Protein AF-A0A968JSD3-F1 (afdb_monomer_lite)

Foldseek 3Di:
DDDDDDDDDDPDDPPPCPPDDDFDDLPPFAEDEFEDPPPVSVVVCVVCRVVSHHYDYDYQADDPVVLVVVVVVCVVPVDDDPSHD

pLDDT: mean 79.67, std 16.96, range [38.88, 98.44]

Secondary structure (DSSP, 8-state):
---------TT-----------PPP-TTSPEEEEE--SHHHHHHHHHHHHTT-EEEEE--SPPHHHHHHHHHHHHHH----TT--

Sequence (85 aa):
MNLHLEVYLKGEKVENAVPEFTYPDVHDKPVVAVIGAGPAGLFAALKLIELGLKPVIFERGKKVEERKNDIIKLEQNQVLNTDSN

Structure (mmCIF, N/CA/C/O backbone):
data_AF-A0A968JSD3-F1
#
_entry.id   AF-A0A968JSD3-F1
#
loop_
_atom_site.group_PDB
_atom_site.id
_atom_site.type_symbol
_atom_site.label_atom_id
_atom_site.label_alt_id
_atom_site.label_comp_id
_atom_site.label_asym_id
_atom_site.label_entity_id
_atom_site.label_seq_id
_atom_site.pdbx_PDB_ins_code
_atom_site.Cartn_x
_atom_site.Cartn_y
_atom_site.Cartn_z
_atom_site.occupancy
_atom_site.B_iso_or_equiv
_atom_site.auth_seq_id
_atom_site.auth_comp_id
_atom_site.auth_asym_id
_atom_site.auth_atom_id
_atom_site.pdbx_PDB_model_num
ATOM 1 N N . MET A 1 1 ? 22.837 15.505 8.647 1.00 44.91 1 MET A N 1
ATOM 2 C CA . MET A 1 1 ? 22.507 14.874 9.942 1.00 44.91 1 MET A CA 1
ATOM 3 C C . MET A 1 1 ? 21.221 15.524 10.418 1.00 44.91 1 MET A C 1
ATOM 5 O O . MET A 1 1 ? 21.255 16.709 10.716 1.00 44.91 1 MET A O 1
ATOM 9 N N . ASN A 1 2 ? 20.096 14.807 10.372 1.00 38.88 2 ASN A N 1
ATOM 10 C CA . ASN A 1 2 ? 18.797 15.341 10.793 1.00 38.88 2 ASN A CA 1
ATOM 11 C C . ASN A 1 2 ? 18.565 14.913 12.242 1.00 38.88 2 ASN A C 1
ATOM 13 O O . ASN A 1 2 ? 18.479 13.718 12.512 1.00 38.88 2 ASN A O 1
ATOM 17 N N . LEU A 1 3 ? 18.530 15.881 13.157 1.00 66.62 3 LEU A N 1
ATOM 18 C CA . LEU A 1 3 ? 18.314 15.662 14.585 1.00 66.62 3 LEU A CA 1
ATOM 19 C C . LEU A 1 3 ? 16.979 16.299 14.975 1.00 66.62 3 LEU A C 1
ATOM 21 O O . LEU A 1 3 ? 16.782 17.490 14.739 1.00 66.62 3 LEU A O 1
ATOM 25 N N . HIS A 1 4 ? 16.080 15.506 15.556 1.00 73.69 4 HIS A N 1
ATOM 26 C CA . HIS A 1 4 ? 14.839 15.989 16.153 1.00 73.69 4 HIS A CA 1
ATOM 27 C C . HIS A 1 4 ? 14.951 15.850 17.673 1.00 73.69 4 HIS A C 1
ATOM 29 O O . HIS A 1 4 ? 15.364 14.801 18.164 1.00 73.69 4 HIS A O 1
ATOM 35 N N . LEU A 1 5 ? 14.654 16.927 18.396 1.00 82.25 5 LEU A N 1
ATOM 36 C CA . LEU A 1 5 ? 14.733 17.010 19.851 1.00 82.25 5 LEU A CA 1
ATOM 37 C C . LEU A 1 5 ? 13.400 17.545 20.358 1.00 82.25 5 LEU A C 1
ATOM 39 O O . LEU A 1 5 ? 12.990 18.639 19.974 1.00 82.25 5 LEU A O 1
ATOM 43 N N . GLU A 1 6 ? 12.764 16.786 21.238 1.00 79.81 6 GLU A N 1
ATOM 44 C CA . GLU A 1 6 ? 11.593 17.226 21.987 1.00 79.81 6 GLU A CA 1
ATOM 45 C C . GLU A 1 6 ? 12.031 17.541 23.419 1.00 79.81 6 GLU A C 1
ATOM 47 O O . GLU A 1 6 ? 12.732 16.751 24.057 1.00 79.81 6 GLU A O 1
ATOM 52 N N . VAL A 1 7 ? 11.673 18.728 23.908 1.00 84.69 7 VAL A N 1
ATOM 53 C CA . VAL A 1 7 ? 12.063 19.224 25.232 1.00 84.69 7 VAL A CA 1
ATOM 54 C C . VAL A 1 7 ? 10.807 19.391 26.066 1.00 84.69 7 VAL A C 1
ATOM 56 O O . VAL A 1 7 ? 9.873 20.062 25.641 1.00 84.69 7 VAL A O 1
ATOM 59 N N . TYR A 1 8 ? 10.827 18.809 27.261 1.00 84.44 8 TYR A N 1
ATOM 60 C CA . TYR A 1 8 ? 9.707 18.812 28.196 1.00 84.44 8 TYR A CA 1
ATOM 61 C C . TYR A 1 8 ? 10.140 19.400 29.541 1.00 84.44 8 TYR A C 1
ATOM 63 O O . TYR A 1 8 ? 11.269 19.186 29.997 1.00 84.44 8 TYR A O 1
ATOM 71 N N . LEU A 1 9 ? 9.240 20.129 30.198 1.00 87.81 9 LEU A N 1
ATOM 72 C CA . LEU A 1 9 ? 9.442 20.646 31.549 1.00 87.81 9 LEU A CA 1
ATOM 73 C C . LEU A 1 9 ? 9.160 19.567 32.602 1.00 87.81 9 LEU A C 1
ATOM 75 O O . LEU A 1 9 ? 8.382 18.633 32.405 1.00 87.81 9 LEU A O 1
ATOM 79 N N . LYS A 1 10 ? 9.795 19.700 33.771 1.00 82.19 10 LYS A N 1
ATOM 80 C CA . LYS A 1 10 ? 9.639 18.752 34.881 1.00 82.19 10 LYS A CA 1
ATOM 81 C C . LYS A 1 10 ? 8.181 18.731 35.360 1.00 82.19 10 LYS A C 1
ATOM 83 O O . LYS A 1 10 ? 7.754 19.637 36.068 1.00 82.19 10 LYS A O 1
ATOM 88 N N . GLY A 1 11 ? 7.455 17.669 35.011 1.00 80.69 11 GLY A N 1
ATOM 89 C CA . GLY A 1 11 ? 6.047 17.471 35.372 1.00 80.69 11 GLY A CA 1
ATOM 90 C C . GLY A 1 11 ? 5.068 17.558 34.199 1.00 80.69 11 GLY A C 1
ATOM 91 O O . GLY A 1 11 ? 3.884 17.295 34.401 1.00 80.69 11 GLY A O 1
ATOM 92 N N . GLU A 1 12 ? 5.532 17.875 32.987 1.00 82.56 12 GLU A N 1
ATOM 93 C CA . GLU A 1 12 ? 4.700 17.748 31.790 1.00 82.56 12 GLU A CA 1
ATOM 94 C C . GLU A 1 12 ? 4.421 16.275 31.489 1.00 82.56 12 GLU A C 1
ATOM 96 O O . GLU A 1 12 ? 5.310 15.418 31.532 1.00 82.56 12 GLU A O 1
ATOM 101 N N . LYS A 1 13 ? 3.154 15.972 31.194 1.00 73.50 13 LYS A N 1
ATOM 102 C CA . LYS A 1 13 ? 2.790 14.677 30.633 1.00 73.50 13 LYS A CA 1
ATOM 103 C C . LYS A 1 13 ? 3.297 14.645 29.201 1.00 73.50 13 LYS A C 1
ATOM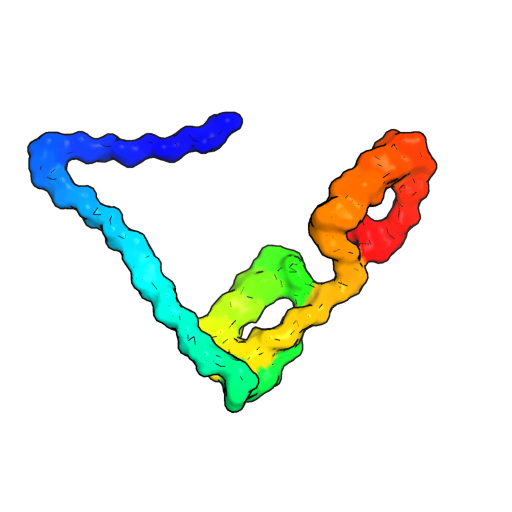 105 O O . LYS A 1 13 ? 2.807 15.382 28.353 1.00 73.50 13 LYS A O 1
ATOM 110 N N . VAL A 1 14 ? 4.266 13.776 28.955 1.00 74.12 14 VAL A N 1
ATOM 111 C CA . VAL A 1 14 ? 4.695 13.449 27.602 1.00 74.12 14 VAL A CA 1
ATOM 112 C C . VAL A 1 14 ? 3.583 12.619 26.971 1.00 74.12 14 VAL A C 1
ATOM 114 O O . VAL A 1 14 ? 3.466 11.420 27.233 1.00 74.12 14 VAL A O 1
ATOM 117 N N . GLU A 1 15 ? 2.728 13.258 26.177 1.00 69.75 15 GLU A N 1
ATOM 118 C CA . GLU A 1 15 ? 1.790 12.559 25.303 1.00 69.75 15 GLU A CA 1
ATOM 119 C C . GLU A 1 15 ? 2.573 11.961 24.130 1.00 69.75 15 GLU A C 1
ATOM 121 O O . GLU A 1 15 ? 2.475 12.400 22.990 1.00 69.75 15 GLU A O 1
ATOM 126 N N . ASN A 1 16 ? 3.357 10.916 24.408 1.00 63.56 16 ASN A N 1
ATOM 127 C CA . ASN A 1 16 ? 3.829 9.992 23.381 1.00 63.56 16 ASN A CA 1
ATOM 128 C C . ASN A 1 16 ? 2.633 9.150 22.922 1.00 63.56 16 ASN A C 1
ATOM 130 O O . ASN A 1 16 ? 2.574 7.941 23.156 1.00 63.56 16 ASN A O 1
ATOM 134 N N . ALA A 1 17 ? 1.634 9.793 22.323 1.00 63.19 17 ALA A N 1
ATOM 135 C CA . ALA A 1 17 ? 0.594 9.092 21.604 1.00 63.19 17 ALA A CA 1
ATOM 136 C C . ALA A 1 17 ? 1.241 8.573 20.321 1.00 63.19 17 ALA A C 1
ATOM 138 O O . ALA A 1 17 ? 1.201 9.224 19.282 1.00 63.19 17 ALA A O 1
ATOM 139 N N . VAL A 1 18 ? 1.899 7.414 20.407 1.00 66.62 18 VAL A N 1
ATOM 140 C CA . VAL A 1 18 ? 2.198 6.634 19.209 1.00 66.62 18 VAL A CA 1
ATOM 141 C C . VAL A 1 18 ? 0.834 6.336 18.591 1.00 66.62 18 VAL A C 1
ATOM 143 O O . VAL A 1 18 ? 0.017 5.699 19.262 1.00 66.62 18 VAL A O 1
ATOM 146 N N . PRO A 1 19 ? 0.531 6.833 17.380 1.00 70.94 19 PRO A N 1
ATOM 147 C CA . PRO A 1 19 ? -0.746 6.536 16.762 1.00 70.94 19 PRO A CA 1
ATOM 148 C C . PRO A 1 19 ? -0.885 5.019 16.645 1.00 70.94 19 PRO A C 1
ATOM 150 O O . PRO A 1 19 ? -0.012 4.340 16.100 1.00 70.94 19 PRO A O 1
ATOM 153 N N . GLU A 1 20 ? -1.959 4.478 17.213 1.00 75.31 20 GLU A N 1
ATOM 154 C CA . GLU A 1 20 ? -2.263 3.060 17.100 1.00 75.31 20 GLU A CA 1
ATOM 155 C C . GLU A 1 20 ? -2.787 2.809 15.685 1.00 75.31 20 GLU A C 1
ATOM 157 O O . GLU A 1 20 ? -3.905 3.185 15.330 1.00 75.31 20 GLU A O 1
ATOM 162 N N . PHE A 1 21 ? -1.942 2.227 14.838 1.00 77.88 21 PHE A N 1
ATOM 163 C CA . PHE A 1 21 ? -2.322 1.880 13.477 1.00 77.88 21 PHE A CA 1
ATOM 164 C C . PHE A 1 21 ? -2.914 0.473 13.452 1.00 77.88 21 PHE A C 1
ATOM 166 O O . PHE A 1 21 ? -2.191 -0.520 13.530 1.00 77.88 21 PHE A O 1
ATOM 173 N N . THR A 1 22 ? -4.235 0.375 13.318 1.00 83.19 22 THR A N 1
ATOM 174 C CA . THR A 1 22 ? -4.906 -0.904 13.059 1.00 83.19 22 THR A CA 1
ATOM 175 C C . THR A 1 22 ? -5.165 -1.050 11.564 1.00 83.19 22 THR A C 1
ATOM 177 O O . THR A 1 22 ? -6.041 -0.390 11.009 1.00 83.19 22 THR A O 1
ATOM 180 N N . TYR A 1 23 ? -4.413 -1.929 10.905 1.00 86.38 23 TYR A N 1
ATOM 181 C CA . TYR A 1 23 ? -4.649 -2.278 9.505 1.00 86.38 23 TYR A CA 1
ATOM 182 C C . TYR A 1 23 ? -5.480 -3.562 9.432 1.00 86.38 23 TYR A C 1
ATOM 184 O O . TYR A 1 23 ? -5.050 -4.583 9.975 1.00 86.38 23 TYR A O 1
ATOM 192 N N . PRO A 1 24 ? -6.666 -3.543 8.801 1.00 90.94 24 PRO A N 1
ATOM 193 C CA . PRO A 1 24 ? -7.469 -4.748 8.659 1.00 90.94 24 PRO A CA 1
ATOM 194 C C . PRO A 1 24 ? -6.785 -5.743 7.716 1.00 90.94 24 PRO A C 1
ATOM 196 O O . PRO A 1 24 ? -6.121 -5.350 6.755 1.00 90.94 24 PRO A O 1
ATOM 199 N N . ASP A 1 25 ? -6.999 -7.038 7.950 1.00 95.06 25 ASP A N 1
ATOM 200 C CA . ASP A 1 25 ? -6.652 -8.049 6.954 1.00 95.06 25 ASP A CA 1
ATOM 201 C C . ASP A 1 25 ? -7.583 -7.904 5.742 1.00 95.06 25 ASP A C 1
ATOM 203 O O . ASP A 1 25 ? -8.814 -7.999 5.844 1.00 95.06 25 ASP A O 1
ATOM 207 N N . VAL A 1 26 ? -6.975 -7.635 4.588 1.00 97.19 26 VAL A N 1
ATOM 208 C CA . VAL A 1 26 ? -7.668 -7.425 3.319 1.00 97.19 26 VAL A CA 1
ATOM 209 C C . VAL A 1 26 ? -7.481 -8.579 2.330 1.00 97.19 26 VAL A C 1
ATOM 211 O O . VAL A 1 26 ? -7.843 -8.434 1.166 1.00 97.19 26 VAL A O 1
ATOM 214 N N . HIS A 1 27 ? -6.939 -9.733 2.745 1.00 95.81 27 HIS A N 1
ATOM 215 C CA . HIS A 1 27 ? -6.608 -10.835 1.831 1.00 95.81 27 HIS A CA 1
ATOM 216 C C . HIS A 1 27 ? -7.781 -11.293 0.943 1.00 95.81 27 HIS A C 1
ATOM 218 O O . HIS A 1 27 ? -7.574 -11.530 -0.251 1.00 95.81 27 HIS A O 1
ATOM 224 N N . ASP A 1 28 ? -8.997 -11.338 1.495 1.00 96.88 28 ASP A N 1
ATOM 225 C CA . ASP A 1 28 ? -10.224 -11.784 0.810 1.00 96.88 28 ASP A CA 1
ATOM 226 C C . ASP A 1 28 ? -11.164 -10.629 0.420 1.00 96.88 28 ASP A C 1
ATOM 228 O O . ASP A 1 28 ? -12.362 -10.815 0.191 1.00 96.88 28 ASP A O 1
ATOM 232 N N . LYS A 1 29 ? -10.648 -9.397 0.383 1.00 97.75 29 LYS A N 1
ATOM 233 C CA . LYS A 1 29 ? -11.429 -8.196 0.056 1.00 97.75 29 LYS A CA 1
ATOM 234 C C . LYS A 1 29 ? -11.389 -7.877 -1.444 1.00 97.75 29 LYS A C 1
ATOM 236 O O . LYS A 1 29 ? -10.517 -8.383 -2.156 1.00 97.75 29 LYS A O 1
ATOM 241 N N . PRO A 1 30 ? -12.307 -7.023 -1.945 1.00 98.25 30 PRO A N 1
ATOM 242 C CA . PRO A 1 30 ? -12.304 -6.603 -3.342 1.00 98.25 30 PRO A CA 1
ATOM 243 C C . PRO A 1 30 ? -10.947 -6.039 -3.774 1.00 98.25 30 PRO A C 1
ATOM 245 O O . PRO A 1 30 ? -10.343 -5.225 -3.072 1.00 98.25 30 PRO A O 1
ATOM 248 N N . VAL A 1 31 ? -10.480 -6.495 -4.936 1.00 98.31 31 VAL A N 1
ATOM 249 C CA . VAL A 1 31 ? -9.163 -6.152 -5.477 1.00 98.31 31 VAL A CA 1
ATOM 250 C C . VAL A 1 31 ? -9.202 -4.799 -6.177 1.00 98.31 31 VAL A C 1
ATOM 252 O O . VAL A 1 31 ? -10.093 -4.536 -6.983 1.00 98.31 31 VAL A O 1
ATOM 255 N N . VAL A 1 32 ? -8.189 -3.971 -5.921 1.00 98.44 32 VAL A N 1
ATOM 256 C CA . VAL A 1 32 ? -7.957 -2.701 -6.615 1.00 98.44 32 VAL A CA 1
ATOM 257 C C . VAL A 1 32 ? -6.540 -2.685 -7.176 1.00 98.44 32 VAL A C 1
ATOM 259 O O . VAL A 1 32 ? -5.569 -2.852 -6.440 1.00 98.44 32 VAL A O 1
ATOM 262 N N . ALA A 1 33 ? -6.412 -2.480 -8.486 1.00 98.19 33 ALA A N 1
ATOM 263 C CA . ALA A 1 33 ? -5.113 -2.356 -9.135 1.00 98.19 33 ALA A CA 1
ATOM 264 C C . ALA A 1 33 ? -4.531 -0.950 -8.921 1.00 98.19 33 ALA A C 1
ATOM 266 O O . ALA A 1 33 ? -5.206 0.052 -9.156 1.00 98.19 33 ALA A O 1
ATOM 267 N N . VAL A 1 34 ? -3.263 -0.884 -8.521 1.00 97.88 34 VAL A N 1
ATOM 268 C CA . VAL A 1 34 ? -2.483 0.351 -8.397 1.00 97.88 34 VAL A CA 1
ATOM 269 C C . VAL A 1 34 ? -1.316 0.270 -9.375 1.00 97.88 34 VAL A C 1
ATOM 271 O O . VAL A 1 34 ? -0.532 -0.675 -9.327 1.00 97.88 34 VAL A O 1
ATOM 274 N N . ILE A 1 35 ? -1.204 1.244 -10.277 1.00 97.31 35 ILE A N 1
ATOM 275 C CA . ILE A 1 35 ? -0.120 1.299 -11.264 1.00 97.31 35 ILE A CA 1
ATOM 276 C C . ILE A 1 35 ? 0.940 2.292 -10.778 1.00 97.31 35 ILE A C 1
ATOM 278 O O . ILE A 1 35 ? 0.659 3.478 -10.617 1.00 97.31 35 ILE A O 1
ATOM 282 N N . GLY A 1 36 ? 2.150 1.790 -10.553 1.00 94.44 36 GLY A N 1
ATOM 283 C CA . GLY A 1 36 ? 3.294 2.492 -9.983 1.00 94.44 36 GLY A CA 1
ATOM 284 C C . GLY A 1 36 ? 3.490 2.191 -8.492 1.00 94.44 36 GLY A C 1
ATOM 285 O O . GLY A 1 36 ? 2.553 2.268 -7.700 1.00 94.44 36 GLY A O 1
ATOM 286 N N . ALA A 1 37 ? 4.731 1.906 -8.097 1.00 94.19 37 ALA A N 1
ATOM 287 C CA . ALA A 1 37 ? 5.179 1.725 -6.712 1.00 94.19 37 ALA A CA 1
ATOM 288 C C . ALA A 1 37 ? 6.012 2.920 -6.207 1.00 94.19 37 ALA A C 1
ATOM 290 O O . ALA A 1 37 ? 6.828 2.791 -5.295 1.00 94.19 37 ALA A O 1
ATOM 291 N N . GLY A 1 38 ? 5.807 4.102 -6.795 1.00 91.75 38 GLY A N 1
ATOM 292 C CA . GLY A 1 38 ? 6.318 5.362 -6.258 1.00 91.75 38 GLY A CA 1
ATOM 293 C C . GLY A 1 38 ? 5.559 5.822 -5.001 1.00 91.75 38 GLY A C 1
ATOM 294 O O . GLY A 1 38 ? 4.595 5.175 -4.580 1.00 91.75 38 GLY A O 1
ATOM 295 N N . PRO A 1 39 ? 5.920 6.985 -4.425 1.00 95.06 39 PRO A N 1
ATOM 296 C CA . PRO A 1 39 ? 5.298 7.493 -3.198 1.00 95.06 39 PRO A CA 1
ATOM 297 C C . PRO A 1 39 ? 3.768 7.586 -3.276 1.00 95.06 39 PRO A C 1
ATOM 299 O O . PRO A 1 39 ? 3.076 7.177 -2.348 1.00 95.06 39 PRO A O 1
ATOM 302 N N . ALA A 1 40 ? 3.232 8.056 -4.407 1.00 95.62 40 ALA A N 1
ATOM 303 C CA . ALA A 1 40 ? 1.789 8.164 -4.614 1.00 95.62 40 ALA A CA 1
ATOM 304 C C . ALA A 1 40 ? 1.090 6.794 -4.664 1.00 95.62 40 ALA A C 1
ATOM 306 O O . ALA A 1 40 ? 0.031 6.630 -4.063 1.00 95.62 40 ALA A O 1
ATOM 307 N N . GLY A 1 41 ? 1.683 5.804 -5.340 1.00 97.06 41 GLY A N 1
ATOM 308 C CA . GLY A 1 41 ? 1.111 4.460 -5.456 1.00 97.06 41 GLY A CA 1
ATOM 309 C C . GLY A 1 41 ? 1.132 3.698 -4.133 1.00 97.06 41 GLY A C 1
ATOM 310 O O . GLY A 1 41 ? 0.134 3.093 -3.745 1.00 97.06 41 GLY A O 1
ATOM 311 N N . LEU A 1 42 ? 2.230 3.804 -3.383 1.00 97.00 42 LEU A N 1
ATOM 312 C CA . LEU A 1 42 ? 2.333 3.216 -2.047 1.00 97.00 42 LEU A CA 1
ATOM 313 C C . LEU A 1 42 ? 1.353 3.867 -1.064 1.00 97.00 42 LEU A C 1
ATOM 315 O O . LEU A 1 42 ? 0.691 3.165 -0.302 1.00 97.00 42 LEU A O 1
ATOM 319 N N . PHE A 1 43 ? 1.201 5.192 -1.117 1.00 96.75 43 PHE A N 1
ATOM 320 C CA . PHE A 1 43 ? 0.226 5.892 -0.285 1.00 96.75 43 PHE A CA 1
ATOM 321 C C . PHE A 1 43 ? -1.219 5.533 -0.661 1.00 96.75 43 PHE A C 1
ATOM 323 O O . PHE A 1 43 ? -2.053 5.316 0.216 1.00 96.75 43 PHE A O 1
ATOM 330 N N . ALA A 1 44 ? -1.514 5.395 -1.957 1.00 97.62 44 ALA A N 1
ATOM 331 C CA . ALA A 1 44 ? -2.812 4.914 -2.418 1.00 97.62 44 ALA A CA 1
ATOM 332 C C . ALA A 1 44 ? -3.099 3.492 -1.911 1.00 97.62 44 ALA A C 1
ATOM 334 O O . ALA A 1 44 ? -4.189 3.238 -1.407 1.00 97.62 44 ALA A O 1
ATOM 335 N N . ALA A 1 45 ? -2.122 2.583 -1.977 1.00 97.69 45 ALA A N 1
ATOM 336 C CA . ALA A 1 45 ? -2.260 1.225 -1.455 1.00 97.69 45 ALA A CA 1
ATOM 337 C C . ALA A 1 45 ? -2.529 1.205 0.057 1.00 97.69 45 ALA A C 1
ATOM 339 O O . ALA A 1 45 ? -3.437 0.506 0.502 1.00 97.69 45 ALA A O 1
ATOM 340 N N . LEU A 1 46 ? -1.806 2.019 0.833 1.00 96.12 46 LEU A N 1
ATOM 341 C CA . LEU A 1 46 ? -2.070 2.191 2.262 1.00 96.12 46 LEU A CA 1
ATOM 342 C C . LEU A 1 46 ? -3.511 2.654 2.501 1.00 96.12 46 LEU A C 1
ATOM 344 O O . LEU A 1 46 ? -4.229 2.059 3.304 1.00 96.12 46 LEU A O 1
ATOM 348 N N . LYS A 1 47 ? -3.969 3.663 1.749 1.00 95.94 47 LYS A N 1
ATOM 349 C CA . LYS A 1 47 ? -5.328 4.179 1.909 1.00 95.94 47 LYS A CA 1
ATOM 350 C C . LYS A 1 47 ? -6.398 3.155 1.529 1.00 95.94 47 LYS A C 1
ATOM 352 O O . LYS A 1 47 ? -7.446 3.107 2.162 1.00 95.94 47 LYS A O 1
ATOM 357 N N . LEU A 1 48 ? -6.134 2.315 0.530 1.00 97.19 48 LEU A N 1
ATOM 358 C CA . LEU A 1 48 ? -7.018 1.212 0.148 1.00 97.19 48 LEU A CA 1
ATOM 359 C C . LEU A 1 48 ? -7.138 0.166 1.264 1.00 97.19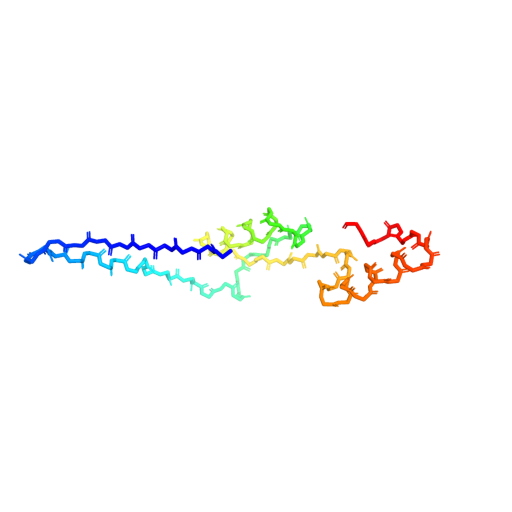 48 LEU A C 1
ATOM 361 O O . LEU A 1 48 ? -8.246 -0.289 1.535 1.00 97.19 48 LEU A O 1
ATOM 365 N N . ILE A 1 49 ? -6.040 -0.156 1.955 1.00 96.62 49 ILE A N 1
ATOM 366 C CA . ILE A 1 49 ? -6.058 -1.064 3.113 1.00 96.62 49 ILE A CA 1
ATOM 367 C C . ILE A 1 49 ? -6.903 -0.474 4.247 1.00 96.62 49 ILE A C 1
ATOM 369 O O . ILE A 1 49 ? -7.758 -1.168 4.791 1.00 96.62 49 ILE A O 1
ATOM 373 N N . GLU A 1 50 ? -6.739 0.815 4.559 1.00 94.62 50 GLU A N 1
ATOM 374 C CA . GLU A 1 50 ? -7.566 1.513 5.561 1.00 94.62 50 GLU A CA 1
ATOM 375 C C . GLU A 1 50 ? -9.064 1.508 5.208 1.00 94.62 50 GLU A C 1
ATOM 377 O O . GLU A 1 50 ? -9.913 1.526 6.096 1.00 94.62 50 GLU A O 1
ATOM 382 N N . LEU A 1 51 ? -9.398 1.459 3.915 1.00 95.25 51 LEU A N 1
ATOM 383 C CA . LEU A 1 51 ? -10.770 1.346 3.410 1.00 95.25 51 LEU A CA 1
ATOM 384 C C . LEU A 1 51 ? -1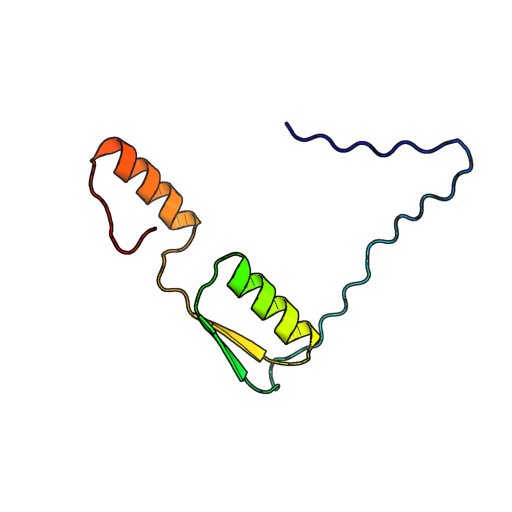1.272 -0.108 3.321 1.00 95.25 51 LEU A C 1
ATOM 386 O O . LEU A 1 51 ? -12.406 -0.338 2.901 1.00 95.25 51 LEU A O 1
ATOM 390 N N . GLY A 1 52 ? -10.455 -1.094 3.702 1.00 96.06 52 GLY A N 1
ATOM 391 C CA . GLY A 1 52 ? -10.815 -2.511 3.668 1.00 96.06 52 GLY A CA 1
ATOM 392 C C . GLY A 1 52 ? -10.792 -3.132 2.269 1.00 96.06 52 GLY A C 1
ATOM 393 O O . GLY A 1 52 ? -11.530 -4.084 2.018 1.00 96.06 52 GLY A O 1
ATOM 394 N N . LEU A 1 53 ? -9.977 -2.595 1.358 1.00 97.81 53 LEU A N 1
ATOM 395 C CA . LEU A 1 53 ? -9.782 -3.080 -0.011 1.00 97.81 53 LEU A CA 1
ATOM 396 C C . LEU A 1 53 ? -8.404 -3.729 -0.161 1.00 97.81 53 LEU A C 1
ATOM 398 O O . LEU A 1 53 ? -7.462 -3.378 0.545 1.00 97.81 53 LEU A O 1
ATOM 402 N N . LYS A 1 54 ? -8.272 -4.651 -1.119 1.00 98.25 54 LYS A N 1
ATOM 403 C CA . LYS A 1 54 ? -7.018 -5.354 -1.414 1.00 98.25 54 LYS A CA 1
ATOM 404 C C . LYS A 1 54 ? -6.257 -4.658 -2.545 1.00 98.25 54 LYS A C 1
ATOM 406 O O . LYS A 1 54 ? -6.582 -4.894 -3.713 1.00 98.25 54 LYS A O 1
ATOM 411 N N . PRO A 1 55 ? -5.245 -3.820 -2.261 1.00 98.12 55 PRO A N 1
ATOM 412 C CA . PRO A 1 55 ? -4.423 -3.251 -3.318 1.00 98.12 55 PRO A CA 1
ATOM 413 C C . PRO A 1 55 ? -3.530 -4.323 -3.959 1.00 98.12 55 PRO A C 1
ATOM 415 O O .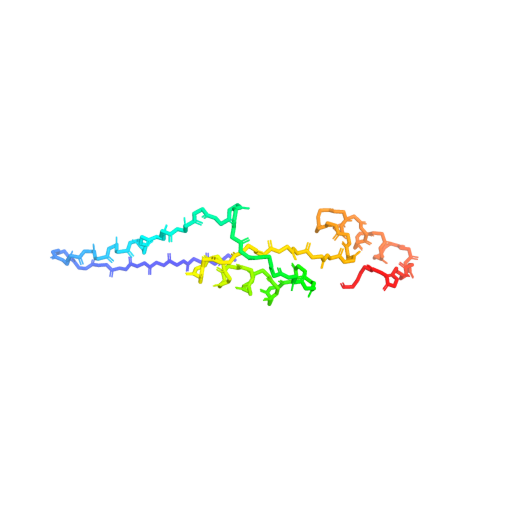 PRO A 1 55 ? -2.929 -5.147 -3.270 1.00 98.12 55 PRO A O 1
ATOM 418 N N . VAL A 1 56 ? -3.394 -4.278 -5.283 1.00 97.88 56 VAL A N 1
ATOM 419 C CA . VAL A 1 56 ? -2.396 -5.039 -6.048 1.00 97.88 56 VAL A CA 1
ATOM 420 C C . VAL A 1 56 ? -1.579 -4.044 -6.859 1.00 97.88 56 VAL A C 1
ATOM 422 O O . VAL A 1 56 ? -2.115 -3.370 -7.737 1.00 97.88 56 VAL A O 1
ATOM 425 N N . ILE A 1 57 ? -0.294 -3.925 -6.529 1.00 97.19 57 ILE A N 1
ATOM 426 C CA . ILE A 1 57 ? 0.596 -2.906 -7.092 1.00 97.19 57 ILE A CA 1
ATOM 427 C C . ILE A 1 57 ? 1.389 -3.494 -8.258 1.00 97.19 57 ILE A C 1
ATOM 429 O O . ILE A 1 57 ? 2.004 -4.551 -8.127 1.00 97.19 57 ILE A O 1
ATOM 433 N N . PHE A 1 58 ? 1.412 -2.775 -9.376 1.00 95.88 58 PHE A N 1
ATOM 434 C CA . PHE A 1 58 ? 2.208 -3.095 -10.555 1.00 95.88 58 PHE A CA 1
ATOM 435 C C . PHE A 1 58 ? 3.240 -1.993 -10.785 1.00 95.88 58 PHE A C 1
ATOM 437 O O . PHE A 1 58 ? 2.871 -0.832 -10.914 1.00 95.88 58 PHE A O 1
ATOM 444 N N . GLU A 1 59 ? 4.520 -2.341 -10.874 1.00 92.56 59 GLU A N 1
ATOM 445 C CA . GLU A 1 59 ? 5.606 -1.404 -11.178 1.00 92.56 59 GLU A CA 1
ATOM 446 C C . GLU A 1 59 ? 6.450 -1.962 -12.326 1.00 92.56 59 GLU A C 1
ATOM 448 O O . GLU A 1 59 ? 6.741 -3.158 -12.363 1.00 92.56 59 GLU A O 1
ATOM 453 N N . ARG A 1 60 ? 6.804 -1.096 -13.280 1.00 87.00 60 ARG A N 1
ATOM 454 C CA . ARG A 1 60 ? 7.665 -1.429 -14.422 1.00 87.00 60 ARG A CA 1
ATOM 455 C C . ARG A 1 60 ? 9.141 -1.322 -14.046 1.00 87.00 60 ARG A C 1
ATOM 457 O O . ARG A 1 60 ? 9.953 -2.096 -14.547 1.00 87.00 60 ARG A O 1
ATOM 464 N N . GLY A 1 61 ? 9.481 -0.330 -13.226 1.00 78.75 61 GLY A N 1
ATOM 465 C CA . GLY A 1 61 ? 10.843 -0.038 -12.810 1.00 78.75 61 GLY A CA 1
ATOM 466 C C . GLY A 1 61 ? 11.473 -1.177 -12.012 1.00 78.75 61 GLY A C 1
ATOM 467 O O . GLY A 1 61 ? 10.800 -1.980 -11.363 1.00 78.75 61 GLY A O 1
ATOM 468 N N . LYS A 1 62 ? 12.805 -1.235 -12.047 1.00 72.06 62 LYS A N 1
ATOM 469 C CA . LYS A 1 62 ? 13.573 -2.183 -11.236 1.00 72.06 62 LYS A CA 1
ATOM 470 C C . LYS A 1 62 ? 13.471 -1.849 -9.750 1.00 72.06 62 LYS A C 1
ATOM 472 O O . LYS A 1 62 ? 13.219 -0.706 -9.365 1.00 72.06 62 LYS A O 1
ATOM 477 N N . LYS A 1 63 ? 13.765 -2.845 -8.912 1.00 74.44 63 LYS A N 1
ATOM 478 C CA . LYS A 1 63 ? 13.921 -2.645 -7.467 1.00 74.44 63 LYS A CA 1
ATOM 479 C C . LYS A 1 63 ? 14.941 -1.542 -7.182 1.00 74.44 63 LYS A C 1
ATOM 481 O O . LYS A 1 63 ? 15.950 -1.416 -7.878 1.00 74.44 63 LYS A O 1
ATOM 486 N N . VAL A 1 64 ? 14.699 -0.768 -6.127 1.00 70.12 64 VAL A N 1
ATOM 487 C CA . VAL A 1 64 ? 15.563 0.355 -5.730 1.00 70.12 64 VAL A CA 1
ATOM 488 C C . VAL A 1 64 ? 17.002 -0.115 -5.473 1.00 70.12 64 VAL A C 1
ATOM 490 O O . VAL A 1 64 ? 17.957 0.587 -5.803 1.00 70.12 64 VAL A O 1
ATOM 493 N N . GLU A 1 65 ? 17.175 -1.328 -4.950 1.00 66.50 65 GLU A N 1
ATOM 494 C CA . GLU A 1 65 ? 18.475 -1.961 -4.709 1.00 66.50 65 GLU A CA 1
ATOM 495 C C . GLU A 1 65 ? 19.252 -2.197 -6.009 1.00 66.50 65 GLU A C 1
ATOM 497 O O . GLU A 1 65 ? 20.449 -1.921 -6.077 1.00 66.50 65 GLU A O 1
ATOM 502 N N . GLU A 1 66 ? 18.573 -2.653 -7.060 1.00 63.59 66 GLU A N 1
ATOM 503 C CA . GLU A 1 66 ? 19.168 -2.872 -8.383 1.00 63.59 66 GLU A CA 1
ATOM 504 C C . GLU A 1 66 ? 19.488 -1.541 -9.070 1.00 63.59 66 GLU A C 1
ATOM 506 O O . GLU A 1 66 ? 20.484 -1.413 -9.784 1.00 63.59 66 GLU A O 1
ATOM 511 N N . ARG A 1 67 ? 18.690 -0.513 -8.776 1.00 63.81 67 ARG A N 1
ATOM 512 C CA . ARG A 1 67 ? 18.844 0.829 -9.322 1.00 63.81 67 ARG A CA 1
ATOM 513 C C . ARG A 1 67 ? 20.083 1.561 -8.811 1.00 63.81 67 ARG A C 1
ATOM 515 O O . ARG A 1 67 ? 20.682 2.328 -9.558 1.00 63.81 67 ARG A O 1
ATOM 522 N N . LYS A 1 68 ? 20.524 1.292 -7.577 1.00 63.22 68 LYS A N 1
ATOM 523 C CA . LYS A 1 68 ? 21.796 1.830 -7.054 1.00 63.22 68 LYS A CA 1
ATOM 524 C C . LYS A 1 68 ? 22.987 1.422 -7.924 1.00 63.22 68 LYS A C 1
ATOM 526 O O . LYS A 1 68 ? 23.854 2.246 -8.195 1.00 63.22 68 LYS A O 1
ATOM 531 N N . ASN A 1 69 ? 23.000 0.179 -8.406 1.00 61.44 69 ASN A N 1
ATOM 532 C CA . ASN A 1 69 ? 24.056 -0.314 -9.293 1.00 61.44 69 ASN A CA 1
ATOM 533 C C . ASN A 1 69 ? 23.973 0.311 -10.690 1.00 61.44 69 ASN A C 1
ATOM 535 O O . ASN A 1 69 ? 25.004 0.573 -11.308 1.00 61.44 69 ASN A O 1
ATOM 539 N N . ASP A 1 70 ? 22.760 0.567 -11.180 1.00 59.50 70 ASP A N 1
ATOM 540 C CA . ASP A 1 70 ? 22.552 1.224 -12.469 1.00 59.50 70 ASP A CA 1
ATOM 541 C C . ASP A 1 70 ? 22.960 2.708 -12.421 1.00 59.50 70 ASP A C 1
ATOM 543 O O . ASP A 1 70 ? 23.556 3.179 -13.383 1.00 59.50 70 ASP A O 1
ATOM 547 N N . ILE A 1 71 ? 22.759 3.414 -11.297 1.00 61.38 71 ILE A N 1
ATOM 548 C CA . ILE A 1 71 ? 23.262 4.789 -11.087 1.00 61.38 71 ILE A CA 1
ATOM 549 C C . ILE A 1 71 ? 24.793 4.828 -11.168 1.00 61.38 71 ILE A C 1
ATOM 551 O O . ILE A 1 71 ? 25.344 5.639 -11.908 1.00 61.38 71 ILE A O 1
ATOM 555 N N . ILE A 1 72 ? 25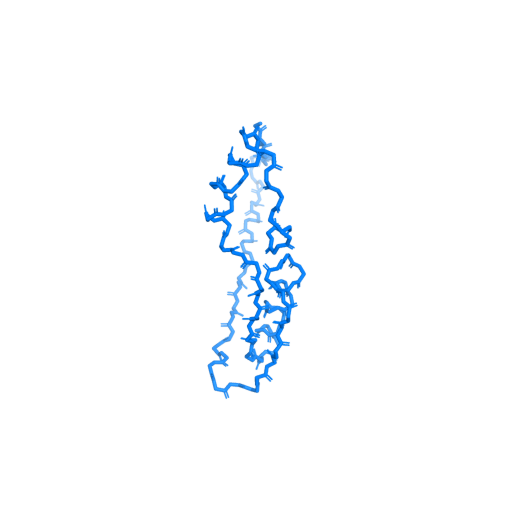.479 3.900 -10.489 1.00 61.22 72 ILE A N 1
ATOM 556 C CA . ILE A 1 72 ? 26.948 3.794 -10.544 1.00 61.22 72 ILE A CA 1
ATOM 557 C C . ILE A 1 72 ? 27.423 3.543 -11.986 1.00 61.22 72 ILE A C 1
ATOM 559 O O . ILE A 1 72 ? 28.400 4.134 -12.440 1.00 61.22 72 ILE A O 1
ATOM 563 N N . LYS A 1 73 ? 26.717 2.692 -12.743 1.00 58.03 73 LYS A N 1
ATOM 564 C CA . LYS A 1 73 ? 27.042 2.408 -14.151 1.00 58.03 73 LYS A CA 1
ATOM 565 C C . LYS A 1 73 ? 26.725 3.574 -15.091 1.00 58.03 73 LYS A C 1
ATOM 567 O O . LYS A 1 73 ? 27.440 3.743 -16.076 1.00 58.03 73 LYS A O 1
ATOM 572 N N . LEU A 1 74 ? 25.692 4.364 -14.805 1.00 58.56 74 LEU A N 1
ATOM 573 C CA . LEU A 1 74 ? 25.333 5.574 -15.551 1.00 58.56 74 LEU A CA 1
ATOM 574 C C . LEU A 1 74 ? 26.408 6.655 -15.408 1.00 58.56 74 LEU A C 1
ATOM 576 O O . LEU A 1 74 ? 26.821 7.229 -16.415 1.00 58.56 74 LEU A O 1
ATOM 580 N N . GLU A 1 75 ? 26.911 6.866 -14.189 1.00 58.09 75 GLU A N 1
ATOM 581 C CA . GLU A 1 75 ? 28.009 7.803 -13.916 1.00 58.09 75 GLU A CA 1
ATOM 582 C C . GLU A 1 75 ? 29.329 7.384 -14.585 1.00 58.09 75 GLU A C 1
ATOM 584 O O . GLU A 1 75 ? 30.120 8.244 -14.966 1.00 58.09 75 GLU A O 1
ATOM 589 N N . GLN A 1 76 ? 29.559 6.079 -14.776 1.00 56.09 76 GLN A N 1
ATOM 590 C CA . GLN A 1 76 ? 30.799 5.554 -15.363 1.00 56.09 76 GLN A CA 1
ATOM 591 C C . GLN A 1 76 ? 30.757 5.362 -16.890 1.00 56.09 76 GLN A C 1
ATOM 593 O O . GLN A 1 76 ? 31.791 5.523 -17.533 1.00 56.09 76 GLN A O 1
ATOM 598 N N . ASN A 1 77 ? 29.604 5.020 -17.485 1.00 57.22 77 ASN A N 1
ATOM 599 C CA . ASN A 1 77 ? 29.519 4.573 -18.888 1.00 57.22 77 ASN A CA 1
ATOM 600 C C . ASN A 1 77 ? 28.555 5.380 -19.784 1.00 57.22 77 ASN A C 1
ATOM 602 O O . ASN A 1 77 ? 28.425 5.040 -20.956 1.00 57.22 77 ASN A O 1
ATOM 606 N N . GLN A 1 78 ? 27.865 6.415 -19.278 1.00 57.03 78 GLN A N 1
ATOM 607 C CA . GLN A 1 78 ? 26.895 7.239 -20.037 1.00 57.03 78 GLN A CA 1
ATOM 608 C C . GLN A 1 78 ? 25.771 6.460 -20.764 1.00 57.03 78 GLN A C 1
ATOM 610 O O . GLN A 1 78 ? 25.128 6.988 -21.671 1.00 57.03 78 GLN A O 1
ATOM 615 N N . VAL A 1 79 ? 25.486 5.212 -20.381 1.00 54.69 79 VAL A N 1
ATOM 616 C CA . VAL A 1 79 ? 24.412 4.421 -21.003 1.00 54.69 79 VAL A CA 1
ATOM 617 C C . VAL A 1 79 ? 23.097 4.678 -20.269 1.00 54.69 79 VAL A C 1
ATOM 619 O O . VAL A 1 79 ? 22.895 4.200 -19.155 1.00 54.69 79 VAL A O 1
ATOM 622 N N . LEU A 1 80 ? 22.194 5.429 -20.902 1.00 56.12 80 LEU A N 1
ATOM 623 C CA . LEU A 1 80 ? 20.850 5.693 -20.391 1.00 56.12 80 LEU A CA 1
ATOM 624 C C . LEU A 1 80 ? 19.954 4.461 -20.593 1.00 56.12 80 LEU A C 1
ATOM 626 O O . LEU A 1 80 ? 19.731 4.027 -21.722 1.00 56.12 80 LEU A O 1
ATOM 630 N N . ASN A 1 81 ? 19.412 3.913 -19.507 1.00 56.50 81 ASN A N 1
ATOM 631 C CA . ASN A 1 81 ? 18.376 2.886 -19.572 1.00 56.50 81 ASN A CA 1
ATOM 632 C C . ASN A 1 81 ? 16.997 3.553 -19.473 1.00 56.50 81 ASN A C 1
ATOM 634 O O . ASN A 1 81 ? 16.644 4.079 -18.422 1.00 56.50 81 ASN A O 1
ATOM 638 N N . THR A 1 82 ? 16.220 3.516 -20.558 1.00 60.75 82 THR A N 1
ATOM 639 C CA . THR A 1 82 ? 14.909 4.185 -20.679 1.00 60.75 82 THR A CA 1
ATOM 640 C C . THR A 1 82 ? 13.837 3.645 -19.735 1.00 60.75 82 THR A C 1
ATOM 642 O O . THR A 1 82 ? 12.804 4.284 -19.551 1.00 60.75 82 THR A O 1
ATOM 645 N N . ASP A 1 83 ? 14.084 2.482 -19.134 1.00 56.56 83 ASP A N 1
ATOM 646 C CA . ASP A 1 83 ? 13.140 1.773 -18.268 1.00 56.56 83 ASP A CA 1
ATOM 647 C C . ASP A 1 83 ? 13.493 1.920 -16.779 1.00 56.56 83 ASP A C 1
ATOM 649 O O . ASP A 1 83 ? 12.897 1.270 -15.921 1.00 56.56 83 ASP A O 1
ATOM 653 N N . SER A 1 84 ? 14.476 2.769 -16.460 1.00 46.66 84 SER A N 1
ATOM 654 C CA . SER A 1 84 ? 15.025 2.942 -15.114 1.00 46.66 84 SER A CA 1
ATOM 655 C C . SER A 1 84 ? 15.137 4.426 -14.729 1.00 46.66 84 SER A C 1
ATOM 657 O O . SER A 1 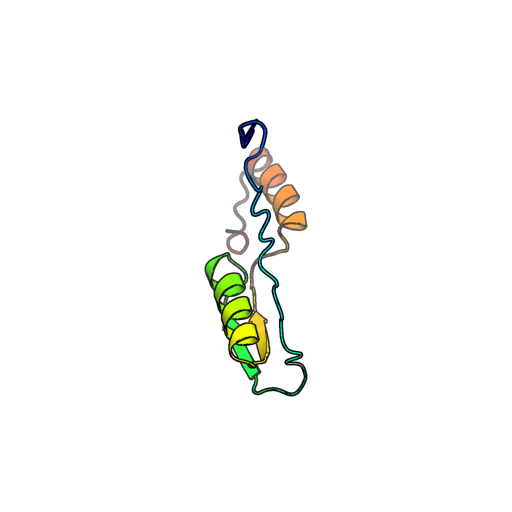84 ? 16.215 4.895 -14.351 1.00 46.66 84 SER A O 1
ATOM 659 N N . ASN A 1 85 ? 14.004 5.138 -14.783 1.00 50.94 85 ASN A N 1
ATOM 660 C CA . ASN A 1 85 ? 13.840 6.543 -14.365 1.00 50.94 85 ASN A CA 1
ATOM 661 C C . ASN A 1 85 ? 12.944 6.693 -13.135 1.00 50.94 85 ASN A C 1
ATOM 663 O O . ASN A 1 85 ? 12.198 5.749 -12.812 1.00 50.94 85 ASN A O 1
#

Radius of gyration: 20.4 Å; chains: 1; bounding box: 43×32×56 Å

=== Feature glossary ===
Key to the feature types in this record:

Secondary structure (8-state, DSSP). Secondary structure is the local, repeating backbone conformation. DSSP classifies it into eight states by reading the hydrogen-bond network: three helix types (H, G, I), two β types (E, B), two non-regular types (T, S), and unstructured coil (-).

Backbone torsions (φ/ψ). Backbone dihedral angles. Every residue except chain termini has a φ (preceding-C → N → Cα → C) and a ψ (N → Cα → C → next-N). They are reported in degrees following the IUPAC sign convention. Secondary structure is essentially a statement about which (φ, ψ) basin each residue occupies.

Predicted aligned error. Predicted Aligned Error (PAE) is an AlphaFold confidence matrix: entry (i, j) is the expected error in the position of residue j, in ångströms, when the prediction is superimposed on the true structure at residue i. Low PAE within a block of residues means that block is internally rigid and well-predicted; high PAE between two blocks means their relative placement is uncertain even if each block individually is confident.

B-factor. B-factor (Debye–Waller factor) reflects atomic displacement in the crystal lattice. It is an experimental observable (units Å²), not a prediction; low values mean the atom is pinned down, high values mean it moves or is heterogeneous across the crystal.

Secondary structure (3-state, P-SEA). Three-state secondary structure (P-SEA) collapses the eight DSSP classes into helix (a), strand (b), and coil (c). P-SEA assigns these from Cα geometry alone — distances and angles — without requiring backbone oxygens, so it works on any Cα trace.

Sequence. Primary structure: the covalent order of the twenty standard amino acids along the backbone. Two proteins with the same sequence will (almost always) fold to the same structure; two with 30% identity often share a fold but not the details.

pLDDT. pLDDT is the predicted lDDT-Cα score: AlphaFold's confidence that the local environment of each residue (all inter-atomic distances within 15 Å) is correctly placed. It is a per-residue number between 0 and 100, with higher meaning more reliable.

InterPro / GO / CATH / organism. Functional annotations link the protein to curated databases. InterPro entries identify conserved domains and families by matching the sequence against member-database signatures (Pfam, PROSITE, CDD, …). Gene Ontology (GO) terms describe molecular function, biological process, and cellular component in a controlled vocabulary. CATH places the structure in a hierarchical fold classification (Class/Architecture/Topology/Homologous-superfamily). The organism is the source species.

Contact-map, Ramachandran, and PAE plots. Three diagnostic plots accompany the record. The Cα contact map visualizes the tertiary structure as a 2D adjacency matrix (8 Å cutoff, sequence-local contacts suppressed). The Ramachandran plot shows the distribution of backbone (φ, ψ) torsions, with points in the α and β basins reflecting secondary structure content. The PAE plot shows AlphaFold's inter-residue confidence as a color matrix.

mmCIF coordinates. The mmCIF table is the protein's shape written out atom by atom. For each backbone N, Cα, C, and carbonyl O, it records an (x, y, z) coordinate triple in Å plus the residue type, chain letter, and residue number.

Radius of gyration, Cα contacts, bounding box. Three whole-structure scalars: the radius of gyration (RMS distance of Cα from centroid, in Å), the count of Cα–Cα contacts (pairs closer than 8 Å and separated by more than four residues in sequence — i.e. tertiary, not local, contacts), and the bounding-box dimensions. Together they distinguish compact globular folds from extended fibres or disordered chains.

Foldseek 3Di. The Foldseek 3Di string encodes local tertiary geometry as a 20-letter alphabet — one character per residue — derived from the relative positions of nearby Cα atoms. Unlike the amino-acid sequence, 3Di is a direct function of the 3D structure, so two proteins with the same fold have similar 3Di strings even at low sequence identity.

Rendered structure images. Six rendered views show the 3D structure from the faces of a cube — i.e. along ±x, ±y, ±z. Rendering representation is drawn randomly per protein from cartoon (secondary-structure ribbons), sticks (backbone bonds), or molecular surface; coloring is either N→C rainbow (blue at the N-terminus through red at the C-terminus) or one color per chain.

Nearest PDB structures. The Foldseek neighbor list gives the closest experimentally determined structures in the PDB, ranked by structural alignment. TM-score near 1 means near-identical fold; near 0.3 means only rough topology match. This is how one finds what a novel AlphaFold prediction most resembles in the solved-structure universe.

Solvent-accessible surface area. SASA measures how much of the protein is reachable by solvent. It is computed by rolling a water-sized probe over the atomic surface and summing the exposed area (Å²). Per-residue SASA distinguishes core (buried, low SASA) from surface (exposed, high SASA) residues; total SASA is a whole-molecule size measure.